Protein AF-A0AAU9E9E2-F1 (afdb_monomer)

Structure (mmCIF, N/CA/C/O backbone):
data_AF-A0AAU9E9E2-F1
#
_entry.id   AF-A0AAU9E9E2-F1
#
loop_
_atom_site.group_PDB
_atom_site.id
_atom_site.type_symbol
_atom_site.label_atom_id
_atom_site.label_alt_id
_atom_site.label_comp_id
_atom_site.label_asym_id
_atom_site.label_entity_id
_atom_site.label_seq_id
_atom_site.pdbx_PDB_ins_code
_atom_site.Cartn_x
_atom_site.Cartn_y
_atom_site.Cartn_z
_atom_site.occupancy
_atom_site.B_iso_or_equiv
_atom_site.auth_seq_id
_atom_site.auth_comp_id
_atom_site.auth_asym_id
_atom_site.auth_atom_id
_atom_site.pdbx_PDB_model_num
ATOM 1 N N . MET A 1 1 ? -25.401 7.104 24.873 1.00 90.44 1 MET A N 1
ATOM 2 C CA . MET A 1 1 ? -25.263 5.784 24.221 1.00 90.44 1 MET A CA 1
ATOM 3 C C . MET A 1 1 ? -25.396 5.914 22.707 1.00 90.44 1 MET A C 1
ATOM 5 O O . MET A 1 1 ? -26.047 6.841 22.234 1.00 90.44 1 MET A O 1
ATOM 9 N N . TYR A 1 2 ? -24.763 5.019 21.950 1.00 95.12 2 TYR A N 1
ATOM 10 C CA . TYR A 1 2 ? -24.689 5.019 20.486 1.00 95.12 2 TYR A CA 1
ATOM 11 C C . TYR A 1 2 ? -25.137 3.659 19.944 1.00 95.12 2 TYR A C 1
ATOM 13 O O . TYR A 1 2 ? -24.739 2.627 20.468 1.00 95.12 2 TYR A O 1
ATOM 21 N N . THR A 1 3 ? -25.948 3.630 18.886 1.00 94.81 3 THR A N 1
ATOM 22 C CA . THR A 1 3 ? -26.351 2.370 18.238 1.00 94.81 3 THR A CA 1
ATOM 23 C C . THR A 1 3 ? -25.354 1.967 17.153 1.00 94.81 3 THR A C 1
ATOM 25 O O . THR A 1 3 ? -24.673 2.818 16.575 1.00 94.81 3 THR A O 1
ATOM 28 N N . VAL A 1 4 ? -25.349 0.683 16.774 1.00 94.69 4 VAL A N 1
ATOM 29 C CA . VAL A 1 4 ? -24.600 0.179 15.601 1.00 94.69 4 VAL A CA 1
ATOM 30 C C . VAL A 1 4 ? -24.889 1.020 14.351 1.00 94.69 4 VAL A C 1
ATOM 32 O O . VAL A 1 4 ? -23.988 1.327 13.577 1.00 94.69 4 VAL A O 1
ATOM 35 N N . GLY A 1 5 ? -26.151 1.416 14.148 1.00 94.81 5 GLY A N 1
ATOM 36 C CA . GLY A 1 5 ? -26.558 2.224 13.000 1.00 94.81 5 GLY A CA 1
ATOM 37 C C . GLY A 1 5 ? -25.947 3.626 13.002 1.00 94.81 5 GLY A C 1
ATOM 38 O O . GLY A 1 5 ? -25.542 4.100 11.942 1.00 94.81 5 GLY A O 1
ATOM 39 N N . LYS A 1 6 ? -25.851 4.267 14.175 1.00 95.50 6 LYS A N 1
ATOM 40 C CA . LYS A 1 6 ? -25.211 5.580 14.327 1.00 95.50 6 LYS A CA 1
ATOM 41 C C . LYS A 1 6 ? -23.707 5.485 14.060 1.00 95.50 6 LYS A C 1
ATOM 43 O O . LYS A 1 6 ? -23.209 6.205 13.200 1.00 95.50 6 LYS A O 1
ATOM 48 N N . LEU A 1 7 ? -23.022 4.535 14.701 1.00 96.31 7 LEU A N 1
ATOM 49 C CA . LEU A 1 7 ? -21.576 4.345 14.532 1.00 96.31 7 LEU A CA 1
ATOM 50 C C . LEU A 1 7 ? -21.197 3.938 13.105 1.00 96.31 7 LEU A C 1
ATOM 52 O O . LEU A 1 7 ? -20.213 4.427 12.565 1.00 96.31 7 LEU A O 1
ATOM 56 N N . SER A 1 8 ? -22.003 3.093 12.462 1.00 96.12 8 SER A N 1
ATOM 57 C CA . SER A 1 8 ? -21.791 2.689 11.068 1.00 96.12 8 SER A CA 1
ATOM 58 C C . SER A 1 8 ? -21.772 3.894 10.121 1.00 96.12 8 SER A C 1
ATOM 60 O O . SER A 1 8 ? -20.891 3.986 9.266 1.00 96.12 8 SER A O 1
ATOM 62 N N . LYS A 1 9 ? -22.700 4.844 10.303 1.00 96.50 9 LYS A N 1
ATOM 63 C CA . LYS A 1 9 ? -22.753 6.081 9.510 1.00 96.50 9 LYS A CA 1
ATOM 64 C C . LYS A 1 9 ? -21.587 7.016 9.828 1.00 96.50 9 LYS A C 1
ATOM 66 O O . LYS A 1 9 ? -20.957 7.528 8.911 1.00 96.50 9 LYS A O 1
ATOM 71 N N . GLU A 1 10 ? -21.298 7.213 11.110 1.00 95.88 10 GLU A N 1
ATOM 72 C CA . GLU A 1 10 ? -20.262 8.136 11.587 1.00 95.88 10 GLU A CA 1
ATOM 73 C C . GLU A 1 10 ? -18.853 7.703 11.153 1.00 95.88 10 GLU A C 1
ATOM 75 O O . GLU A 1 10 ? -18.103 8.490 10.579 1.00 95.88 10 GLU A O 1
ATOM 80 N N . PHE A 1 11 ? -18.518 6.425 11.339 1.00 95.56 11 PHE A N 1
ATOM 81 C CA . PHE A 1 11 ? -17.200 5.872 11.013 1.00 95.56 11 PHE A CA 1
ATOM 82 C C . PHE A 1 11 ? -17.094 5.345 9.577 1.00 95.56 11 PHE A C 1
ATOM 84 O O . PHE A 1 11 ? -16.029 4.869 9.183 1.00 95.56 11 PHE A O 1
ATOM 91 N N . LYS A 1 12 ? -18.177 5.432 8.790 1.00 96.00 12 LYS A N 1
ATOM 92 C CA . LYS A 1 12 ? -18.266 4.938 7.404 1.00 96.00 12 LYS A CA 1
ATOM 93 C C . LYS A 1 12 ? -17.828 3.473 7.265 1.00 96.00 12 LYS A C 1
ATOM 95 O O . LYS A 1 12 ? -17.108 3.108 6.340 1.00 96.00 12 LYS A O 1
ATOM 100 N N . ILE A 1 13 ? -18.276 2.629 8.192 1.00 95.75 13 ILE A N 1
ATOM 101 C CA . ILE A 1 13 ? -18.042 1.178 8.176 1.00 95.75 13 ILE A CA 1
ATOM 102 C C . ILE A 1 13 ? -19.366 0.430 8.167 1.00 95.75 13 ILE A C 1
ATOM 104 O O . ILE A 1 13 ? -20.381 0.924 8.660 1.00 95.75 13 ILE A O 1
ATOM 108 N N . SER A 1 14 ? -19.374 -0.782 7.618 1.00 96.75 14 SER A N 1
ATOM 109 C CA . SER A 1 14 ? -20.584 -1.599 7.607 1.00 96.75 14 SER A CA 1
ATOM 110 C C . SER A 1 14 ? -21.015 -1.973 9.029 1.00 96.75 14 SER A C 1
ATOM 112 O O . SER A 1 14 ? -20.194 -2.153 9.932 1.00 96.75 14 SER A O 1
ATOM 114 N N . ARG A 1 15 ? -22.323 -2.182 9.221 1.00 95.81 15 ARG A N 1
ATOM 115 C CA . ARG A 1 15 ? -22.849 -2.748 10.474 1.00 95.81 15 ARG A CA 1
ATOM 116 C C . ARG A 1 15 ? -22.208 -4.104 10.783 1.00 95.81 15 ARG A C 1
ATOM 118 O O . ARG A 1 15 ? -21.889 -4.372 11.934 1.00 95.81 15 ARG A O 1
ATOM 125 N N . SER A 1 16 ? -21.972 -4.926 9.756 1.00 96.69 16 SER A N 1
ATOM 126 C CA . SER A 1 16 ? -21.287 -6.216 9.894 1.00 96.69 16 SER A CA 1
ATOM 127 C C . SER A 1 16 ? -19.860 -6.078 10.429 1.00 96.69 16 SER A C 1
ATOM 129 O O . SER A 1 16 ? -19.450 -6.916 11.220 1.00 96.69 16 SER A O 1
ATOM 131 N N . THR A 1 17 ? -19.135 -5.007 10.086 1.00 96.06 17 THR A N 1
ATOM 132 C CA . THR A 1 17 ? -17.793 -4.737 10.632 1.00 96.06 17 THR A CA 1
ATOM 133 C C . THR A 1 17 ? -17.850 -4.463 12.134 1.00 96.06 17 THR A C 1
ATOM 135 O O . THR A 1 17 ? -17.076 -5.043 12.887 1.00 96.06 17 THR A O 1
ATOM 138 N N . LEU A 1 18 ? -18.794 -3.631 12.591 1.00 95.38 18 LEU A N 1
ATOM 139 C CA . LEU A 1 18 ? -18.987 -3.371 14.025 1.00 95.38 18 LEU A CA 1
ATOM 140 C C . LEU A 1 18 ? -19.371 -4.645 14.787 1.00 95.38 18 LEU A C 1
ATOM 142 O O . LEU A 1 18 ? -18.809 -4.928 15.839 1.00 95.38 18 LEU A O 1
ATOM 146 N N . LEU A 1 19 ? -20.292 -5.438 14.230 1.00 93.50 19 LEU A N 1
ATOM 147 C CA . LEU A 1 19 ? -20.690 -6.721 14.815 1.00 93.50 19 LEU A CA 1
ATOM 148 C C . LEU A 1 19 ? -19.533 -7.722 14.853 1.00 93.50 19 LEU A C 1
ATOM 150 O O . LEU A 1 19 ? -19.436 -8.505 15.793 1.00 93.50 19 LEU A O 1
ATOM 154 N N . TYR A 1 20 ? -18.662 -7.698 13.846 1.00 95.69 20 TYR A N 1
ATOM 155 C CA . TYR A 1 20 ? -17.460 -8.516 13.825 1.00 95.69 20 TYR A CA 1
ATOM 156 C C . TYR A 1 20 ? -16.480 -8.097 14.924 1.00 95.69 20 TYR A C 1
ATOM 158 O O . TYR A 1 20 ? -16.025 -8.962 15.664 1.00 95.69 20 TYR A O 1
ATOM 166 N N . TYR A 1 21 ? -16.214 -6.797 15.093 1.00 95.50 21 TYR A N 1
ATOM 167 C CA . TYR A 1 21 ? -15.351 -6.301 16.174 1.00 95.50 21 TYR A CA 1
ATOM 168 C C . TYR A 1 21 ? -15.879 -6.669 17.560 1.00 95.50 21 TYR A C 1
ATOM 170 O O . TYR A 1 21 ? -15.096 -7.015 18.438 1.00 95.50 21 TYR A O 1
ATOM 178 N N . ASP A 1 22 ? -17.194 -6.644 17.742 1.00 91.50 22 ASP A N 1
ATOM 179 C CA . ASP A 1 22 ? -17.851 -7.112 18.962 1.00 91.50 22 ASP A CA 1
ATOM 180 C C . ASP A 1 22 ? -17.671 -8.622 19.157 1.00 91.50 22 ASP A C 1
ATOM 182 O O . ASP A 1 22 ? -17.213 -9.065 20.209 1.00 91.50 22 ASP A O 1
ATOM 186 N N . LYS A 1 23 ? -17.899 -9.414 18.099 1.00 92.69 23 LYS A N 1
ATOM 187 C CA . LYS A 1 23 ? -17.723 -10.874 18.110 1.00 92.69 23 LYS A CA 1
ATOM 188 C C . LYS A 1 23 ? -16.304 -11.301 18.495 1.00 92.69 23 LYS A C 1
ATOM 190 O O . LYS A 1 23 ? -16.161 -12.271 19.232 1.00 92.69 23 LYS A O 1
ATOM 195 N N . ILE A 1 24 ? -15.276 -10.610 18.001 1.00 93.00 24 ILE A N 1
ATOM 196 C CA . ILE A 1 24 ? -13.870 -10.907 18.334 1.00 93.00 24 ILE A CA 1
ATOM 197 C C . ILE A 1 24 ? -13.403 -10.216 19.625 1.00 93.00 24 ILE A C 1
ATOM 199 O O . ILE A 1 24 ? -12.236 -10.308 19.982 1.00 93.00 24 ILE A O 1
ATOM 203 N N . GLY A 1 25 ? -14.288 -9.494 20.320 1.00 91.06 25 GLY A N 1
ATOM 204 C CA . GLY A 1 25 ? -13.981 -8.810 21.578 1.00 91.06 25 GLY A CA 1
ATOM 205 C C . GLY A 1 25 ? -13.173 -7.516 21.442 1.00 91.06 25 GLY A C 1
ATOM 206 O O . GLY A 1 25 ? -12.883 -6.887 22.457 1.00 91.06 25 GLY A O 1
ATOM 207 N N . LEU A 1 26 ? -12.861 -7.086 20.218 1.00 93.06 26 LEU A N 1
ATOM 208 C CA . LEU A 1 26 ? -12.105 -5.869 19.931 1.00 93.06 26 LEU A CA 1
ATOM 209 C C . LEU A 1 26 ? -12.895 -4.600 20.294 1.00 93.06 26 LEU A C 1
ATOM 211 O O . LEU A 1 26 ? -12.313 -3.642 20.802 1.00 93.06 26 LEU A O 1
ATOM 215 N N . LEU A 1 27 ? -14.215 -4.601 20.077 1.00 94.31 27 LEU A N 1
ATOM 216 C CA . LEU A 1 27 ? -15.134 -3.532 20.487 1.00 94.31 27 LEU A CA 1
ATOM 217 C C . LEU A 1 27 ? -16.401 -4.125 21.108 1.00 94.31 27 LEU A C 1
ATOM 219 O O . LEU A 1 27 ? -17.346 -4.461 20.398 1.00 94.31 27 LEU A O 1
ATOM 223 N N . LYS A 1 28 ? -16.442 -4.232 22.433 1.00 90.88 28 LYS A N 1
ATOM 224 C CA . LYS A 1 28 ? -17.592 -4.798 23.146 1.00 90.88 28 LYS A CA 1
ATOM 225 C C . LYS A 1 28 ? -18.684 -3.744 23.328 1.00 90.88 28 LYS A C 1
ATOM 227 O O . LYS A 1 28 ? -18.383 -2.576 23.550 1.00 90.88 28 LYS A O 1
ATOM 232 N N . LEU A 1 29 ? -19.947 -4.155 23.212 1.00 91.06 29 LEU A N 1
ATOM 233 C CA . LEU A 1 29 ? -21.066 -3.304 23.619 1.00 91.06 29 LEU A CA 1
ATOM 234 C C . LEU A 1 29 ? -21.002 -3.019 25.121 1.00 91.06 29 LEU A C 1
ATOM 236 O O . LEU A 1 29 ? -20.559 -3.868 25.893 1.00 91.06 29 LEU A O 1
ATOM 240 N N . SER A 1 30 ? -21.494 -1.848 25.517 1.00 92.81 30 SER A N 1
ATOM 241 C CA . SER A 1 30 ? -21.677 -1.503 26.928 1.00 92.81 30 SER A CA 1
ATOM 242 C C . SER A 1 30 ? -23.013 -2.023 27.457 1.00 92.81 30 SER A C 1
ATOM 244 O O . SER A 1 30 ? -23.093 -2.495 28.584 1.00 92.81 30 SER A O 1
ATOM 246 N N . GLU A 1 31 ? -24.069 -1.951 26.643 1.00 93.12 31 GLU A N 1
ATOM 247 C CA . GLU A 1 31 ? -25.424 -2.294 27.079 1.00 93.12 31 GLU A CA 1
ATOM 248 C C . GLU A 1 31 ? -26.296 -2.773 25.910 1.00 93.12 31 GLU A C 1
ATOM 250 O O . GLU A 1 31 ? -25.954 -2.626 24.729 1.00 93.12 31 GLU A O 1
ATOM 255 N N . ARG A 1 32 ? -27.459 -3.336 26.234 1.00 92.88 32 ARG A N 1
ATOM 256 C CA . ARG A 1 32 ? -28.554 -3.551 25.290 1.00 92.88 32 ARG A CA 1
ATOM 257 C C . ARG A 1 32 ? -29.731 -2.660 25.669 1.00 92.88 32 ARG A C 1
ATOM 259 O O . ARG A 1 32 ? -30.070 -2.566 26.837 1.00 92.88 32 ARG A O 1
ATOM 266 N N . SER A 1 33 ? -30.359 -2.026 24.682 1.00 92.38 33 SER A N 1
ATOM 267 C CA . SER A 1 33 ? -31.601 -1.275 24.901 1.00 92.38 33 SER A CA 1
ATOM 268 C C . SER A 1 33 ? -32.739 -2.208 25.326 1.00 92.38 33 SER A C 1
ATOM 270 O O . SER A 1 33 ? -32.682 -3.404 25.047 1.00 92.38 33 SER A O 1
ATOM 272 N N . GLU A 1 34 ? -33.852 -1.650 25.801 1.00 91.50 34 GLU A N 1
ATOM 273 C CA . GLU A 1 34 ? -35.090 -2.406 26.066 1.00 91.50 34 GLU A CA 1
ATOM 274 C C . GLU A 1 34 ? -35.581 -3.194 24.838 1.00 91.50 34 GLU A C 1
ATOM 276 O O . GLU A 1 34 ? -35.941 -4.361 24.939 1.00 91.50 34 GLU A O 1
ATOM 281 N N . SER A 1 35 ? -35.483 -2.616 23.634 1.00 92.88 35 SER A N 1
ATOM 282 C CA . SER A 1 35 ? -35.778 -3.318 22.370 1.00 92.88 35 SER A CA 1
ATOM 283 C C . SER A 1 35 ? -34.642 -4.232 21.869 1.00 92.88 35 SER A C 1
ATOM 285 O O . SER A 1 35 ? -34.586 -4.569 20.689 1.00 92.88 35 SER A O 1
ATOM 287 N N . ASN A 1 36 ? -33.704 -4.608 22.744 1.00 90.06 36 ASN A N 1
ATOM 288 C CA . ASN A 1 36 ? -32.579 -5.515 22.495 1.00 90.06 36 ASN A CA 1
ATOM 289 C C . ASN A 1 36 ? -31.533 -5.054 21.444 1.00 90.06 36 ASN A C 1
ATOM 291 O O . ASN A 1 36 ? -30.768 -5.866 20.910 1.00 90.06 36 ASN A O 1
ATOM 295 N N . TYR A 1 37 ? -31.443 -3.752 21.150 1.00 89.88 37 TYR A N 1
ATOM 296 C CA . TYR A 1 37 ? -30.389 -3.193 20.296 1.00 89.88 37 TYR A CA 1
ATOM 297 C C . TYR A 1 37 ? -29.068 -3.049 21.054 1.00 89.88 37 TYR A C 1
ATOM 299 O O . TYR A 1 37 ? -29.061 -2.657 22.215 1.00 89.88 37 TYR A O 1
ATOM 307 N N . ARG A 1 38 ? -27.934 -3.296 20.384 1.00 92.44 38 ARG A N 1
ATOM 308 C CA . ARG A 1 38 ? -26.597 -3.052 20.958 1.00 92.44 38 ARG A CA 1
ATOM 309 C C . ARG A 1 38 ? -26.348 -1.551 21.129 1.00 92.44 38 ARG A C 1
ATOM 311 O O . ARG A 1 38 ? -26.520 -0.787 20.169 1.00 92.44 38 ARG A O 1
ATOM 318 N N . LEU A 1 39 ? -25.908 -1.165 22.322 1.00 95.06 39 LEU A N 1
ATOM 319 C CA . LEU A 1 39 ? -25.577 0.197 22.715 1.00 95.06 39 LEU A CA 1
ATOM 320 C C . LEU A 1 39 ? -24.103 0.297 23.114 1.00 95.06 39 LEU A C 1
ATOM 322 O O . LEU A 1 39 ? -23.589 -0.503 23.894 1.00 95.06 39 LEU A O 1
ATOM 326 N N . TYR A 1 40 ? -23.446 1.320 22.584 1.00 95.25 40 TYR A N 1
ATOM 327 C CA . TYR A 1 40 ? -22.054 1.651 22.849 1.00 95.25 40 TYR A CA 1
ATOM 328 C C . TYR A 1 40 ? -21.980 2.941 23.666 1.00 95.25 40 TYR A C 1
ATOM 330 O O . TYR A 1 40 ? -22.719 3.901 23.413 1.00 95.25 40 TYR A O 1
ATOM 338 N N . SER A 1 41 ? -21.109 2.962 24.663 1.00 96.31 41 SER A N 1
ATOM 339 C CA . SER A 1 41 ? -20.820 4.138 25.481 1.00 96.31 41 SER A CA 1
ATOM 340 C C . SER A 1 41 ? -19.914 5.118 24.736 1.00 96.31 41 SER A C 1
ATOM 342 O O . SER A 1 41 ? -19.469 4.861 23.621 1.00 96.31 41 SER A O 1
ATOM 344 N N . HIS A 1 42 ? -19.641 6.277 25.335 1.00 95.31 42 HIS A N 1
ATOM 345 C CA . HIS A 1 42 ? -18.686 7.215 24.748 1.00 95.31 42 HIS A CA 1
ATOM 346 C C . HIS A 1 42 ? -17.254 6.649 24.738 1.00 95.31 42 HIS A C 1
ATOM 348 O O . HIS A 1 42 ? -16.554 6.820 23.745 1.00 95.31 42 HIS A O 1
ATOM 354 N N . SER A 1 43 ? -16.849 5.898 25.769 1.00 94.38 43 SER A N 1
ATOM 355 C CA . SER A 1 43 ? -15.546 5.219 25.801 1.00 94.38 43 SER A CA 1
ATOM 356 C C . SER A 1 43 ? -15.405 4.169 24.698 1.00 94.38 43 SER A C 1
ATOM 358 O O . SER A 1 43 ? -14.333 4.047 24.110 1.00 94.38 43 SER A O 1
ATOM 360 N N . ASP A 1 44 ? -16.486 3.469 24.345 1.00 94.62 44 ASP A N 1
ATOM 361 C CA . ASP A 1 44 ? -16.481 2.535 23.212 1.00 94.62 44 ASP A CA 1
ATOM 362 C C . ASP A 1 44 ? -16.248 3.274 21.886 1.00 94.62 44 ASP A C 1
ATOM 364 O O . ASP A 1 44 ? -15.545 2.779 21.006 1.00 94.62 44 ASP A O 1
ATOM 368 N N . VAL A 1 45 ? -16.803 4.483 21.738 1.00 95.44 45 VAL A N 1
ATOM 369 C CA . VAL A 1 45 ? -16.570 5.327 20.555 1.00 95.44 45 VAL A CA 1
ATOM 370 C C . VAL A 1 45 ? -15.110 5.767 20.468 1.00 95.44 45 VAL A C 1
ATOM 372 O O . VAL A 1 45 ? -14.523 5.709 19.386 1.00 95.44 45 VAL A O 1
ATOM 375 N N . GLU A 1 46 ? -14.500 6.154 21.588 1.00 94.62 46 GLU A N 1
ATOM 376 C CA . GLU A 1 46 ? -13.074 6.498 21.635 1.00 94.62 46 GLU A CA 1
ATOM 377 C C . GLU A 1 46 ? -12.194 5.285 21.303 1.00 94.62 46 GLU A C 1
ATOM 379 O O . GLU A 1 46 ? -11.298 5.377 20.460 1.00 94.62 46 GLU A O 1
ATOM 384 N N . ARG A 1 47 ? -12.519 4.107 21.850 1.00 94.44 47 ARG A N 1
ATOM 385 C CA . ARG A 1 47 ? -11.850 2.847 21.494 1.00 94.44 47 ARG A CA 1
ATOM 386 C C . ARG A 1 47 ? -11.986 2.539 20.002 1.00 94.44 47 ARG A C 1
ATOM 388 O O . ARG A 1 47 ? -10.995 2.217 19.348 1.00 94.44 47 ARG A O 1
ATOM 395 N N . LEU A 1 48 ? -13.185 2.682 19.435 1.00 95.88 48 LEU A N 1
ATOM 396 C CA . LEU A 1 48 ? -13.422 2.508 18.001 1.00 95.88 48 LEU A CA 1
ATOM 397 C C . LEU A 1 48 ? -12.599 3.501 17.169 1.00 95.88 48 LEU A C 1
ATOM 399 O O . LEU A 1 48 ? -12.062 3.116 16.131 1.00 95.88 48 LEU A O 1
ATOM 403 N N . ARG A 1 49 ? -12.437 4.750 17.619 1.00 95.62 49 ARG A N 1
ATOM 404 C CA . ARG A 1 49 ? -11.588 5.738 16.936 1.00 95.62 49 ARG A CA 1
ATOM 405 C C . ARG A 1 49 ? -10.130 5.282 16.879 1.00 95.62 49 ARG A C 1
ATOM 407 O O . ARG A 1 49 ? -9.534 5.343 15.803 1.00 95.62 49 ARG A O 1
ATOM 414 N N . ILE A 1 50 ? -9.595 4.753 17.980 1.00 93.94 50 ILE A N 1
ATOM 415 C CA . ILE A 1 50 ? -8.236 4.190 18.043 1.00 93.94 50 ILE A CA 1
ATOM 416 C C . ILE A 1 50 ? -8.103 2.981 17.107 1.00 93.94 50 ILE A C 1
ATOM 418 O O . ILE A 1 50 ? -7.175 2.944 16.295 1.00 93.94 50 ILE A O 1
ATOM 422 N N . ILE A 1 51 ? -9.053 2.038 17.150 1.00 95.75 51 ILE A N 1
ATOM 423 C CA . ILE A 1 51 ? -9.079 0.862 16.259 1.00 95.75 51 ILE A CA 1
ATOM 424 C C . ILE A 1 51 ? -9.046 1.301 14.794 1.00 95.75 51 ILE A C 1
ATOM 426 O O . ILE A 1 51 ? -8.258 0.795 13.996 1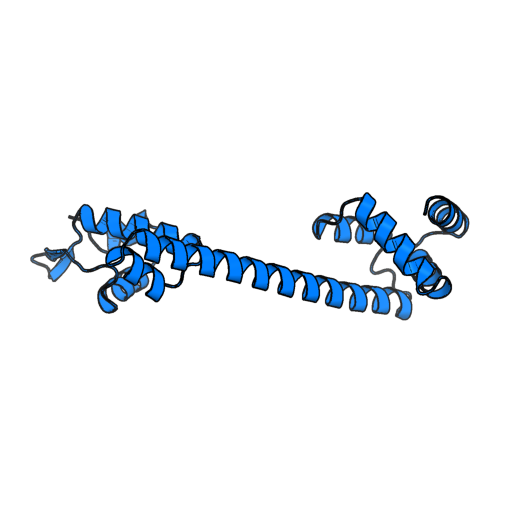.00 95.75 51 ILE A O 1
ATOM 430 N N . MET A 1 52 ? -9.891 2.265 14.426 1.00 95.69 52 MET A N 1
ATOM 431 C CA . MET A 1 52 ? -9.986 2.747 13.051 1.00 95.69 52 MET A CA 1
ATOM 432 C C . MET A 1 52 ? -8.722 3.482 12.602 1.00 95.69 52 MET A C 1
ATOM 434 O O . MET A 1 52 ? -8.352 3.366 11.434 1.00 95.69 52 MET A O 1
ATOM 438 N N . HIS A 1 53 ? -8.050 4.206 13.498 1.00 93.94 53 HIS A N 1
ATOM 439 C CA . HIS A 1 53 ? -6.775 4.855 13.199 1.00 93.94 53 HIS A CA 1
ATOM 440 C C . HIS A 1 53 ? -5.678 3.826 12.881 1.00 93.94 53 HIS A C 1
ATOM 442 O O . HIS A 1 53 ? -5.071 3.885 11.814 1.00 93.94 53 HIS A O 1
ATOM 448 N N . HIS A 1 54 ? -5.498 2.819 13.738 1.00 93.25 54 HIS A N 1
ATOM 449 C CA . HIS A 1 54 ? -4.468 1.791 13.548 1.00 93.25 54 HIS A CA 1
ATOM 450 C C . HIS A 1 54 ? -4.765 0.884 12.350 1.00 93.25 54 HIS A C 1
ATOM 452 O O . HIS A 1 54 ? -3.868 0.545 11.579 1.00 93.25 54 HIS A O 1
ATOM 458 N N . LYS A 1 55 ? -6.044 0.563 12.116 1.00 94.19 55 LYS A N 1
ATOM 459 C CA . LYS A 1 55 ? -6.455 -0.181 10.923 1.00 94.19 55 LYS A CA 1
ATOM 460 C C . LYS A 1 55 ? -6.129 0.585 9.641 1.00 94.19 55 LYS A C 1
ATOM 462 O O . LYS A 1 55 ? -5.693 -0.023 8.669 1.00 94.19 55 LYS A O 1
ATOM 467 N N . LYS A 1 56 ? -6.316 1.912 9.625 1.00 92.62 56 LYS A N 1
ATOM 468 C CA . LYS A 1 56 ? -5.929 2.757 8.480 1.00 92.62 56 LYS A CA 1
ATOM 469 C C . LYS A 1 56 ? -4.418 2.765 8.243 1.00 92.62 56 LYS A C 1
ATOM 471 O O . LYS A 1 56 ? -4.011 2.829 7.092 1.00 92.62 56 LYS A O 1
ATOM 476 N N . ALA A 1 57 ? -3.610 2.638 9.295 1.00 90.56 57 ALA A N 1
ATOM 477 C CA . ALA A 1 57 ? -2.161 2.451 9.190 1.00 90.56 57 ALA A CA 1
ATOM 478 C C . ALA A 1 57 ? -1.754 1.027 8.739 1.00 90.56 57 ALA A C 1
ATOM 480 O O . ALA A 1 57 ? -0.570 0.713 8.626 1.00 90.56 57 ALA A O 1
ATOM 481 N N . GLY A 1 58 ? -2.723 0.144 8.472 1.00 91.50 58 GLY A N 1
ATOM 482 C CA . GLY A 1 58 ? -2.479 -1.218 8.006 1.00 91.50 58 GLY A CA 1
ATOM 483 C C . GLY A 1 58 ? -2.032 -2.181 9.104 1.00 91.50 58 GLY A C 1
ATOM 484 O O . GLY A 1 58 ? -1.444 -3.210 8.785 1.00 91.50 58 GLY A O 1
ATOM 485 N N . ILE A 1 59 ? -2.276 -1.860 10.377 1.00 93.00 59 ILE A N 1
ATOM 486 C CA . ILE A 1 59 ? -1.975 -2.765 11.491 1.00 93.00 59 ILE A CA 1
ATOM 487 C C . ILE A 1 59 ? -3.061 -3.858 11.545 1.00 93.00 59 ILE A C 1
ATOM 489 O O . ILE A 1 59 ? -4.253 -3.528 11.490 1.00 93.00 59 ILE A O 1
ATOM 493 N N . PRO A 1 60 ? -2.690 -5.151 11.632 1.00 92.56 60 PRO A N 1
ATOM 494 C CA . PRO A 1 60 ? -3.648 -6.249 11.744 1.00 92.56 60 PRO A CA 1
ATOM 495 C C . PRO A 1 60 ? -4.543 -6.123 12.981 1.00 92.56 60 PRO A C 1
ATOM 497 O O . PRO A 1 60 ? -4.102 -5.664 14.031 1.00 92.56 60 PRO A O 1
ATOM 500 N N . LEU A 1 61 ? -5.799 -6.573 12.887 1.00 93.00 61 LEU A N 1
ATOM 501 C CA . LEU A 1 61 ? -6.758 -6.477 13.999 1.00 93.00 61 LEU A CA 1
ATOM 502 C C . LEU A 1 61 ? -6.273 -7.193 15.268 1.00 93.00 61 LEU A C 1
ATOM 504 O O . LEU A 1 61 ? -6.505 -6.689 16.364 1.00 93.00 61 LEU A O 1
ATOM 508 N N . ASP A 1 62 ? -5.578 -8.320 15.113 1.00 90.75 62 ASP A N 1
ATOM 509 C CA . ASP A 1 62 ? -5.025 -9.088 16.231 1.00 90.75 62 ASP A CA 1
ATOM 510 C C . ASP A 1 62 ? -3.960 -8.288 16.985 1.00 90.75 62 ASP A C 1
ATOM 512 O O . ASP A 1 62 ? -3.924 -8.309 18.213 1.00 90.75 62 ASP A O 1
ATOM 516 N N . ASP A 1 63 ? -3.136 -7.520 16.269 1.00 91.38 63 ASP A N 1
ATOM 517 C CA . ASP A 1 63 ? -2.143 -6.645 16.888 1.00 91.38 63 ASP A CA 1
ATOM 518 C C . ASP A 1 63 ? -2.801 -5.412 17.505 1.00 91.38 63 ASP A C 1
ATOM 520 O O . ASP A 1 63 ? -2.457 -5.049 18.625 1.00 91.38 63 ASP A O 1
ATOM 524 N N . ILE A 1 64 ? -3.818 -4.832 16.853 1.00 93.06 64 ILE A N 1
ATOM 525 C CA . ILE A 1 64 ? -4.615 -3.734 17.428 1.00 93.06 64 ILE A CA 1
ATOM 526 C C . ILE A 1 64 ? -5.262 -4.159 18.748 1.00 93.06 64 ILE A C 1
ATOM 528 O O . ILE A 1 64 ? -5.321 -3.355 19.674 1.00 93.06 64 ILE A O 1
ATOM 532 N N . SER A 1 65 ? -5.742 -5.402 18.855 1.00 90.06 65 SER A N 1
ATOM 533 C CA . SER A 1 65 ? -6.299 -5.910 20.110 1.00 90.06 65 SER A CA 1
ATOM 534 C C . SER A 1 65 ? -5.264 -5.876 21.231 1.00 90.06 65 SER A C 1
ATOM 536 O O . SER A 1 65 ? -5.584 -5.418 22.324 1.00 90.06 65 SER A O 1
ATOM 538 N N . LYS A 1 66 ? -4.026 -6.298 20.945 1.00 89.25 66 LYS A N 1
ATOM 539 C CA . LYS A 1 66 ? -2.933 -6.317 21.925 1.00 89.25 66 LYS A CA 1
ATOM 540 C C . LYS A 1 66 ? -2.544 -4.909 22.373 1.00 89.25 66 LYS A C 1
ATOM 542 O O . LYS A 1 66 ? -2.232 -4.726 23.538 1.00 89.25 66 LYS A O 1
ATOM 547 N N . LEU A 1 67 ? -2.626 -3.898 21.500 1.00 88.19 67 LEU A N 1
ATOM 548 C CA . LEU A 1 67 ? -2.271 -2.512 21.855 1.00 88.19 67 LEU A CA 1
ATOM 549 C C . LEU A 1 67 ? -3.032 -1.963 23.071 1.00 88.19 67 LEU A C 1
ATOM 551 O O . LEU A 1 67 ? -2.555 -1.029 23.708 1.00 88.19 67 LEU A O 1
ATOM 555 N N . PHE A 1 68 ? -4.211 -2.505 23.383 1.00 85.69 68 PHE A N 1
ATOM 556 C CA . PHE A 1 68 ? -5.002 -2.065 24.532 1.00 85.69 68 PHE A CA 1
ATOM 557 C C . PHE A 1 68 ? -4.587 -2.698 25.864 1.00 85.69 68 PHE A C 1
ATOM 559 O O . PHE A 1 68 ? -4.957 -2.159 26.903 1.00 85.69 68 PHE A O 1
ATOM 566 N N . ASP A 1 69 ? -3.837 -3.800 25.827 1.00 84.94 69 ASP A N 1
ATOM 567 C CA . ASP A 1 69 ? -3.491 -4.614 26.998 1.00 84.94 69 ASP A CA 1
ATOM 568 C C . ASP A 1 69 ? -1.971 -4.631 27.270 1.00 84.94 69 ASP A C 1
ATOM 570 O O . ASP A 1 69 ? -1.503 -5.350 28.151 1.00 84.94 69 ASP A O 1
ATOM 574 N N . LEU A 1 70 ? -1.195 -3.861 26.500 1.00 83.44 70 LEU A N 1
ATOM 575 C CA . LEU A 1 70 ? 0.267 -3.890 26.466 1.00 83.44 70 LEU A CA 1
ATOM 576 C C . LEU A 1 70 ? 0.914 -2.645 27.083 1.00 83.44 70 LEU A C 1
ATOM 578 O O . LEU A 1 70 ? 0.341 -1.554 27.087 1.00 83.44 70 LEU A O 1
ATOM 582 N N . GLU A 1 71 ? 2.159 -2.797 27.538 1.00 83.56 71 GLU A N 1
ATOM 583 C CA . GLU A 1 71 ? 2.990 -1.668 27.952 1.00 83.56 71 GLU A CA 1
ATOM 584 C C . GLU A 1 71 ? 3.506 -0.870 26.739 1.00 83.56 71 GLU A C 1
ATOM 586 O O . GLU A 1 71 ? 3.538 -1.344 25.600 1.00 83.56 71 GLU A O 1
ATOM 591 N N . VAL A 1 72 ? 3.961 0.366 26.979 1.00 81.19 72 VAL A N 1
ATOM 592 C CA . VAL A 1 72 ? 4.426 1.290 25.922 1.00 81.19 72 VAL A CA 1
ATOM 593 C C . VAL A 1 72 ? 5.558 0.689 25.073 1.00 81.19 72 VAL A C 1
ATOM 595 O O . VAL A 1 72 ? 5.614 0.910 23.857 1.00 81.19 72 VAL A O 1
ATOM 598 N N . ASN A 1 73 ? 6.445 -0.098 25.685 1.00 79.62 73 ASN A N 1
ATOM 599 C CA . ASN A 1 73 ? 7.540 -0.755 24.972 1.00 79.62 73 ASN A CA 1
ATOM 600 C C . ASN A 1 73 ? 7.023 -1.797 23.970 1.00 79.62 73 ASN A C 1
ATOM 602 O O . ASN A 1 73 ? 7.477 -1.818 22.826 1.00 79.62 73 ASN A O 1
ATOM 606 N N . ASP A 1 74 ? 6.025 -2.594 24.346 1.00 87.56 74 ASP A N 1
ATOM 607 C CA . ASP A 1 74 ? 5.450 -3.619 23.472 1.00 87.56 74 ASP A CA 1
ATOM 608 C C . ASP A 1 74 ? 4.669 -2.999 22.305 1.00 87.56 74 ASP A C 1
ATOM 610 O O . ASP A 1 74 ? 4.763 -3.461 21.164 1.00 87.56 74 ASP A O 1
ATOM 614 N N . VAL A 1 75 ? 3.961 -1.892 22.558 1.00 87.19 75 VAL A N 1
ATOM 615 C CA . VAL A 1 75 ? 3.324 -1.084 21.504 1.00 87.19 75 VAL A CA 1
ATOM 616 C C . VAL A 1 75 ? 4.364 -0.611 20.489 1.00 87.19 75 VAL A C 1
ATOM 618 O O . VAL A 1 75 ? 4.172 -0.757 19.280 1.00 87.19 75 VAL A O 1
ATOM 621 N N . THR A 1 76 ? 5.496 -0.092 20.967 1.00 90.06 76 THR A N 1
ATOM 622 C CA . THR A 1 76 ? 6.5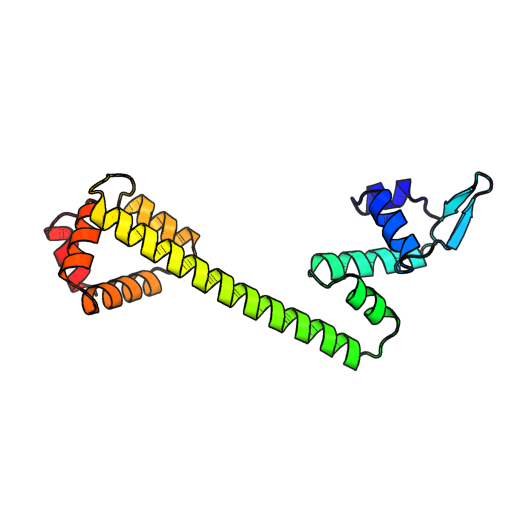84 0.391 20.106 1.00 90.06 76 THR A CA 1
ATOM 623 C C . THR A 1 76 ? 7.158 -0.736 19.239 1.00 90.06 76 THR A C 1
ATOM 625 O O . THR A 1 76 ? 7.409 -0.529 18.051 1.00 90.06 76 THR A O 1
ATOM 628 N N . ILE A 1 77 ? 7.299 -1.948 19.789 1.00 91.31 77 ILE A N 1
ATOM 629 C CA . ILE A 1 77 ? 7.747 -3.135 19.044 1.00 91.31 77 ILE A CA 1
ATOM 630 C C . ILE A 1 77 ? 6.767 -3.480 17.913 1.00 91.31 77 ILE A C 1
ATOM 632 O O . ILE A 1 77 ? 7.197 -3.675 16.775 1.00 91.31 77 ILE A O 1
ATOM 636 N N . ILE A 1 78 ? 5.456 -3.507 18.184 1.00 90.19 78 ILE A N 1
ATOM 637 C CA . ILE A 1 78 ? 4.430 -3.792 17.164 1.00 90.19 78 ILE A CA 1
ATOM 638 C C . ILE A 1 78 ? 4.495 -2.774 16.017 1.00 90.19 78 ILE A C 1
ATOM 640 O O . ILE A 1 78 ? 4.477 -3.152 14.842 1.00 90.19 78 ILE A O 1
ATOM 644 N N . LEU A 1 79 ? 4.603 -1.483 16.343 1.00 91.19 79 LEU A N 1
ATOM 645 C CA . LEU A 1 79 ? 4.658 -0.417 15.341 1.00 91.19 79 LEU A CA 1
ATOM 646 C C . LEU A 1 79 ? 5.935 -0.489 14.493 1.00 91.19 79 LEU A C 1
ATOM 648 O O . LEU A 1 79 ? 5.856 -0.396 13.267 1.00 91.19 79 LEU A O 1
ATOM 652 N N . ASN A 1 80 ? 7.091 -0.728 15.116 1.00 93.69 80 ASN A N 1
ATOM 653 C CA . ASN A 1 80 ? 8.358 -0.899 14.402 1.00 93.69 80 ASN A CA 1
ATOM 654 C C . ASN A 1 80 ? 8.340 -2.126 13.485 1.00 93.69 80 ASN A C 1
ATOM 656 O O . ASN A 1 80 ? 8.768 -2.040 12.335 1.00 93.69 80 ASN A O 1
ATOM 660 N N . ASN A 1 81 ? 7.774 -3.245 13.941 1.00 91.88 81 ASN A N 1
ATOM 661 C CA . ASN A 1 81 ? 7.605 -4.430 13.102 1.00 91.88 81 ASN A CA 1
ATOM 662 C C . ASN A 1 81 ? 6.730 -4.131 11.881 1.00 91.88 81 ASN A C 1
ATOM 664 O O . ASN A 1 81 ? 7.053 -4.552 10.768 1.00 91.88 81 ASN A O 1
ATOM 668 N N . ARG A 1 82 ? 5.648 -3.357 12.054 1.00 92.69 82 ARG A N 1
ATOM 669 C CA . ARG A 1 82 ? 4.806 -2.959 10.922 1.00 92.69 82 ARG A CA 1
ATOM 670 C C . ARG A 1 82 ? 5.545 -2.039 9.950 1.00 92.69 82 ARG A C 1
ATOM 672 O O . ARG A 1 82 ? 5.417 -2.239 8.744 1.00 92.69 82 ARG A O 1
ATOM 679 N N . LEU A 1 83 ? 6.319 -1.075 10.450 1.00 95.19 83 LEU A N 1
ATOM 680 C CA . LEU A 1 83 ? 7.150 -0.201 9.615 1.00 95.19 83 LEU A CA 1
ATOM 681 C C . LEU A 1 83 ? 8.164 -1.005 8.798 1.00 95.19 83 LEU A C 1
ATOM 683 O O . LEU A 1 83 ? 8.233 -0.827 7.584 1.00 95.19 83 LEU A O 1
ATOM 687 N N . ASN A 1 84 ? 8.877 -1.937 9.433 1.00 95.88 84 ASN A N 1
ATOM 688 C CA . ASN A 1 84 ? 9.814 -2.826 8.746 1.00 95.88 84 ASN A CA 1
ATOM 689 C C . ASN A 1 84 ? 9.111 -3.628 7.651 1.00 95.88 84 ASN A C 1
ATOM 691 O O . ASN A 1 84 ? 9.599 -3.693 6.525 1.00 95.88 84 ASN A O 1
ATOM 695 N N . LYS A 1 85 ? 7.917 -4.162 7.941 1.00 94.56 85 LYS A N 1
ATOM 696 C CA . LYS A 1 85 ? 7.169 -4.923 6.943 1.00 94.56 85 LYS A CA 1
ATOM 697 C C . LYS A 1 85 ? 6.753 -4.076 5.743 1.00 94.56 85 LYS A C 1
ATOM 699 O O . LYS A 1 85 ? 6.865 -4.528 4.611 1.00 94.56 85 LYS A O 1
ATOM 704 N N . ILE A 1 86 ? 6.323 -2.838 5.979 1.00 95.31 86 ILE A N 1
ATOM 705 C CA . ILE A 1 86 ? 6.004 -1.895 4.900 1.00 95.31 86 ILE A CA 1
ATOM 706 C C . ILE A 1 86 ? 7.241 -1.626 4.033 1.00 95.31 86 ILE A C 1
ATOM 708 O O . ILE A 1 86 ? 7.121 -1.587 2.814 1.00 95.31 86 ILE A O 1
ATOM 712 N N . GLN A 1 87 ? 8.425 -1.475 4.630 1.00 96.56 87 GLN A N 1
ATOM 713 C CA . GLN A 1 87 ? 9.662 -1.268 3.870 1.00 96.56 87 GLN A CA 1
ATOM 714 C C . GLN A 1 87 ? 10.039 -2.490 3.019 1.00 96.56 87 GLN A C 1
ATOM 716 O O . GLN A 1 87 ? 10.440 -2.333 1.866 1.00 96.56 87 GLN A O 1
ATOM 721 N N . GLU A 1 88 ? 9.862 -3.706 3.542 1.00 97.06 88 GLU A N 1
ATOM 722 C CA . GLU A 1 88 ? 10.030 -4.937 2.756 1.00 97.06 88 GLU A CA 1
ATOM 723 C C . GLU A 1 88 ? 9.059 -4.996 1.573 1.00 97.06 88 GLU A C 1
ATOM 725 O O . GLU A 1 88 ? 9.473 -5.298 0.452 1.00 97.06 88 GLU A O 1
ATOM 730 N N . ASP A 1 89 ? 7.785 -4.676 1.812 1.00 96.31 89 ASP A N 1
ATOM 731 C CA . ASP A 1 89 ? 6.750 -4.677 0.780 1.00 96.31 89 ASP A CA 1
ATOM 732 C C . ASP A 1 89 ? 7.063 -3.624 -0.303 1.00 96.31 89 ASP A C 1
ATOM 734 O O . ASP A 1 89 ? 6.977 -3.926 -1.492 1.00 96.31 89 ASP A O 1
ATOM 738 N N . ILE A 1 90 ? 7.506 -2.416 0.080 1.00 96.00 90 ILE A N 1
ATOM 739 C CA . ILE A 1 90 ? 7.956 -1.370 -0.858 1.00 96.00 90 ILE A CA 1
ATOM 740 C C . ILE A 1 90 ? 9.123 -1.874 -1.706 1.00 96.00 90 ILE A C 1
ATOM 742 O O . ILE A 1 90 ? 9.104 -1.719 -2.927 1.00 96.00 90 ILE A O 1
ATOM 746 N N . LYS A 1 91 ? 10.129 -2.497 -1.081 1.00 95.12 91 LYS A N 1
ATOM 747 C CA . LYS A 1 91 ? 11.290 -3.038 -1.794 1.00 95.12 91 LYS A CA 1
ATOM 748 C C . LYS A 1 91 ? 10.871 -4.100 -2.811 1.00 95.12 91 LYS A C 1
ATOM 750 O O . LYS A 1 91 ? 11.317 -4.052 -3.955 1.00 95.12 91 LYS A O 1
ATOM 755 N N . LEU A 1 92 ? 10.003 -5.030 -2.414 1.00 96.62 92 LEU A N 1
ATOM 756 C CA . LEU A 1 92 ? 9.488 -6.069 -3.304 1.00 96.62 92 LEU A CA 1
ATOM 757 C C . LEU A 1 92 ? 8.708 -5.468 -4.479 1.00 96.62 92 LEU A C 1
ATOM 759 O O . LEU A 1 92 ? 8.952 -5.840 -5.625 1.00 96.62 92 LEU A O 1
ATOM 763 N N . LEU A 1 93 ? 7.803 -4.527 -4.207 1.00 96.38 93 LEU A N 1
ATOM 764 C CA . LEU A 1 93 ? 7.008 -3.866 -5.242 1.00 96.38 93 LEU A CA 1
ATOM 765 C C . LEU A 1 93 ? 7.894 -3.089 -6.221 1.00 96.38 93 LEU A C 1
ATOM 767 O O . LEU A 1 93 ? 7.677 -3.171 -7.426 1.00 96.38 93 LEU A O 1
ATOM 771 N N . LYS A 1 94 ? 8.939 -2.412 -5.731 1.00 89.56 94 LYS A N 1
ATOM 772 C CA . LYS A 1 94 ? 9.924 -1.731 -6.583 1.00 89.56 94 LYS A CA 1
ATOM 773 C C . LYS A 1 94 ? 10.719 -2.709 -7.451 1.00 89.56 94 LYS A C 1
ATOM 775 O O . LYS A 1 94 ? 10.930 -2.435 -8.626 1.00 89.56 94 LYS A O 1
ATOM 780 N N . MET A 1 95 ? 11.095 -3.876 -6.924 1.00 91.31 95 MET A N 1
ATOM 781 C CA . MET A 1 95 ? 11.725 -4.926 -7.737 1.00 91.31 95 MET A CA 1
ATOM 782 C C . MET A 1 95 ? 10.787 -5.440 -8.837 1.00 91.31 95 MET A C 1
ATOM 784 O O . MET A 1 95 ? 11.216 -5.617 -9.975 1.00 91.31 95 MET A O 1
ATOM 788 N N . GLN A 1 96 ? 9.509 -5.661 -8.517 1.00 94.25 96 GLN A N 1
ATOM 789 C CA . GLN A 1 96 ? 8.503 -6.083 -9.498 1.00 94.25 96 GLN A CA 1
ATOM 790 C C . GLN A 1 96 ? 8.287 -5.020 -10.581 1.00 94.25 96 GLN A C 1
ATOM 792 O O . GLN A 1 96 ? 8.208 -5.356 -11.759 1.00 94.25 96 GLN A O 1
ATOM 797 N N . GLU A 1 97 ? 8.248 -3.744 -10.197 1.00 91.25 97 GLU A N 1
ATOM 798 C CA . GLU A 1 97 ? 8.173 -2.607 -11.116 1.00 91.25 97 GLU A CA 1
ATOM 799 C C . GLU A 1 97 ? 9.352 -2.606 -12.101 1.00 91.25 97 GLU A C 1
ATOM 801 O O . GLU A 1 97 ? 9.135 -2.528 -13.310 1.00 91.25 97 GLU A O 1
ATOM 806 N N . SER A 1 98 ? 10.586 -2.795 -11.616 1.00 86.94 98 SER A N 1
ATOM 807 C CA . SER A 1 98 ? 11.773 -2.892 -12.478 1.00 86.94 98 SER A CA 1
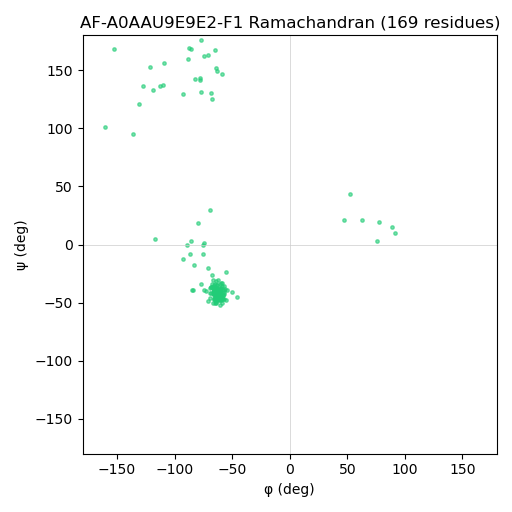ATOM 808 C C . SER A 1 98 ? 11.733 -4.099 -13.423 1.00 86.94 98 SER A C 1
ATOM 810 O O . SER A 1 98 ? 12.098 -3.963 -14.589 1.00 86.94 98 SER A O 1
ATOM 812 N N . MET A 1 99 ? 11.257 -5.263 -12.962 1.00 90.31 99 MET A N 1
ATOM 813 C CA . MET A 1 99 ? 11.098 -6.454 -13.813 1.00 90.31 99 MET A CA 1
ATOM 814 C C . MET A 1 99 ? 10.050 -6.246 -14.912 1.00 90.31 99 MET A C 1
ATOM 816 O O . MET A 1 99 ? 10.240 -6.664 -16.050 1.00 90.31 99 MET A O 1
ATOM 820 N N . ILE A 1 100 ? 8.930 -5.594 -14.595 1.00 91.06 100 ILE A N 1
ATOM 821 C CA . ILE A 1 100 ? 7.909 -5.272 -15.598 1.00 91.06 100 ILE A CA 1
ATOM 822 C C . ILE A 1 100 ? 8.472 -4.274 -16.613 1.00 91.06 100 ILE A C 1
ATOM 824 O O . ILE A 1 100 ? 8.252 -4.435 -17.813 1.00 91.06 100 ILE A O 1
ATOM 828 N N . LEU A 1 101 ? 9.235 -3.277 -16.154 1.00 87.69 101 LEU A N 1
ATOM 829 C CA . LEU A 1 101 ? 9.871 -2.303 -17.034 1.00 87.69 101 LEU A CA 1
ATOM 830 C C . LEU A 1 101 ? 10.856 -2.971 -18.002 1.00 87.69 101 LEU A C 1
ATOM 832 O O . LEU A 1 101 ? 10.825 -2.656 -19.188 1.00 87.69 101 LEU A O 1
ATOM 836 N N . SER A 1 102 ? 11.677 -3.922 -17.538 1.00 85.12 102 SER A N 1
ATOM 837 C CA . SER A 1 102 ? 12.600 -4.649 -18.421 1.00 85.12 102 SER A CA 1
ATOM 838 C C . SER A 1 102 ? 11.855 -5.453 -19.487 1.00 85.12 102 SER A C 1
ATOM 840 O O . SER A 1 102 ? 12.220 -5.397 -20.658 1.00 85.12 102 SER A O 1
ATOM 842 N N . VAL A 1 103 ? 10.759 -6.126 -19.117 1.00 88.38 103 VAL A N 1
ATOM 843 C CA . VAL A 1 103 ? 9.908 -6.845 -20.080 1.00 88.38 103 VAL A CA 1
ATOM 844 C C . VAL A 1 103 ? 9.304 -5.887 -21.113 1.00 88.38 103 VAL A C 1
ATOM 846 O O . VAL A 1 103 ? 9.302 -6.199 -22.302 1.00 88.38 103 VAL A O 1
ATOM 849 N N . LEU A 1 104 ? 8.830 -4.709 -20.691 1.00 85.69 104 LEU A N 1
ATOM 850 C CA . LEU A 1 104 ? 8.314 -3.686 -21.608 1.00 85.69 104 LEU A CA 1
ATOM 851 C C . LEU A 1 104 ? 9.397 -3.167 -22.563 1.00 85.69 104 LEU A C 1
ATOM 853 O O . LEU A 1 104 ? 9.133 -3.007 -23.751 1.00 85.69 104 LEU A O 1
ATOM 857 N N . ILE A 1 105 ? 10.613 -2.929 -22.067 1.00 83.12 105 ILE A N 1
ATOM 858 C CA . ILE A 1 105 ? 11.751 -2.498 -22.891 1.00 83.12 105 ILE A CA 1
ATOM 859 C C . ILE A 1 105 ? 12.057 -3.542 -23.963 1.00 83.12 105 ILE A C 1
ATOM 861 O O . ILE A 1 105 ? 12.244 -3.188 -25.127 1.00 83.12 105 ILE A O 1
ATOM 865 N N . ASP A 1 106 ? 12.084 -4.820 -23.595 1.00 83.25 106 ASP A N 1
ATOM 866 C CA . ASP A 1 106 ? 12.370 -5.894 -24.543 1.00 83.25 106 ASP A CA 1
ATOM 867 C C . ASP A 1 106 ? 11.271 -6.038 -25.602 1.00 83.25 106 ASP A C 1
ATOM 869 O O . ASP A 1 106 ? 11.585 -6.231 -26.776 1.00 83.25 106 ASP A O 1
ATOM 873 N N . GLN A 1 107 ? 10.004 -5.830 -25.232 1.00 82.75 107 GLN A N 1
ATOM 874 C CA . GLN A 1 107 ? 8.901 -5.762 -26.195 1.00 82.75 107 GLN A CA 1
ATOM 875 C C . GLN A 1 107 ? 9.024 -4.568 -27.151 1.00 82.75 107 GLN A C 1
ATOM 877 O O . GLN A 1 107 ? 8.836 -4.726 -28.358 1.00 82.75 107 GLN A O 1
ATOM 882 N N . ILE A 1 108 ? 9.386 -3.382 -26.644 1.00 81.06 108 ILE A N 1
ATOM 883 C CA . ILE A 1 108 ? 9.607 -2.182 -27.472 1.00 81.06 108 ILE A CA 1
ATOM 884 C C . ILE A 1 108 ? 10.734 -2.431 -28.485 1.00 81.06 108 ILE A C 1
ATOM 886 O O . ILE A 1 108 ? 10.616 -2.038 -29.646 1.00 81.06 108 ILE A O 1
ATOM 890 N N . LYS A 1 109 ? 11.807 -3.126 -28.080 1.00 77.44 109 LYS A N 1
ATOM 891 C CA . LYS A 1 109 ? 12.898 -3.515 -28.988 1.00 77.44 109 LYS A CA 1
ATOM 892 C C . LYS A 1 109 ? 12.450 -4.521 -30.052 1.00 77.44 109 LYS A C 1
ATOM 894 O O . LYS A 1 109 ? 12.946 -4.450 -31.175 1.00 77.44 109 LYS A O 1
ATOM 899 N N . SER A 1 110 ? 11.602 -5.494 -29.701 1.00 76.06 110 SER A N 1
ATOM 900 C CA . SER A 1 110 ? 11.294 -6.628 -30.581 1.00 76.06 110 SER A CA 1
ATOM 901 C C . SER A 1 110 ? 10.197 -6.339 -31.598 1.00 76.06 110 SER A C 1
ATOM 903 O O . SER A 1 110 ? 10.307 -6.782 -32.738 1.00 76.06 110 SER A O 1
ATOM 905 N N . ASP A 1 111 ? 9.146 -5.616 -31.209 1.00 64.75 111 ASP A N 1
ATOM 906 C CA . ASP A 1 111 ? 7.944 -5.508 -32.043 1.00 64.75 111 ASP A CA 1
ATOM 907 C C . ASP A 1 111 ? 8.002 -4.393 -33.092 1.00 64.75 111 ASP A C 1
ATOM 909 O O . ASP A 1 111 ? 7.104 -4.315 -33.931 1.00 64.75 111 ASP A O 1
ATOM 913 N N . ASN A 1 112 ? 9.021 -3.518 -33.073 1.00 57.72 112 ASN A N 1
ATOM 914 C CA . ASN A 1 112 ? 9.081 -2.315 -33.926 1.00 57.72 112 ASN A CA 1
ATOM 915 C C . ASN A 1 112 ? 7.751 -1.518 -33.909 1.00 57.72 112 ASN A C 1
ATOM 917 O O . ASN A 1 112 ? 7.426 -0.782 -34.845 1.00 57.72 112 ASN A O 1
ATOM 921 N N . SER A 1 113 ? 6.937 -1.727 -32.869 1.00 55.06 113 SER A N 1
ATOM 922 C CA . SER A 1 113 ? 5.565 -1.262 -32.808 1.00 55.06 113 SER A CA 1
ATOM 923 C C . SER A 1 113 ? 5.562 0.099 -32.138 1.00 55.06 113 SER A C 1
ATOM 925 O O . SER A 1 113 ? 6.134 0.301 -31.068 1.00 55.06 113 SER A O 1
ATOM 927 N N . ALA A 1 114 ? 4.905 1.051 -32.793 1.00 55.75 114 ALA A N 1
ATOM 928 C CA . ALA A 1 114 ? 4.806 2.452 -32.394 1.00 55.75 114 ALA A CA 1
ATOM 929 C C . ALA A 1 114 ? 3.954 2.681 -31.123 1.00 55.75 114 ALA A C 1
ATOM 931 O O . ALA A 1 114 ? 3.291 3.708 -31.000 1.00 55.75 114 ALA A O 1
ATOM 932 N N . LEU A 1 115 ? 3.906 1.718 -30.195 1.00 61.22 115 LEU A N 1
ATOM 933 C CA . LEU A 1 115 ? 3.091 1.794 -28.980 1.00 61.22 115 LEU A CA 1
ATOM 934 C C . LEU A 1 115 ? 3.590 2.872 -28.009 1.00 61.22 115 LEU A C 1
ATOM 936 O O . LEU A 1 115 ? 2.788 3.418 -27.254 1.00 61.22 115 LEU A O 1
ATOM 940 N N . TYR A 1 116 ? 4.882 3.206 -28.054 1.00 70.81 116 TYR A N 1
ATOM 941 C CA . TYR A 1 116 ? 5.475 4.273 -27.254 1.00 70.81 116 TYR A CA 1
ATOM 942 C C . TYR A 1 116 ? 6.321 5.201 -28.126 1.00 70.81 116 TYR A C 1
ATOM 944 O O . TYR A 1 116 ? 7.302 4.774 -28.726 1.00 70.81 116 TYR A O 1
ATOM 952 N N . ASP A 1 117 ? 5.970 6.488 -28.147 1.00 83.19 117 ASP A N 1
ATOM 953 C CA . ASP A 1 117 ? 6.885 7.547 -28.568 1.00 83.19 117 ASP A CA 1
ATOM 954 C C . ASP A 1 117 ? 7.746 8.011 -27.379 1.00 83.19 117 ASP A C 1
ATOM 956 O O . ASP A 1 117 ? 7.468 7.699 -26.213 1.00 83.19 117 ASP A O 1
ATOM 960 N N . ARG A 1 118 ? 8.791 8.799 -27.660 1.00 85.00 118 ARG A N 1
ATOM 961 C CA . ARG A 1 118 ? 9.655 9.409 -26.635 1.00 85.00 118 ARG A CA 1
ATOM 962 C C . ARG A 1 118 ? 8.859 10.042 -25.490 1.00 85.00 118 ARG A C 1
ATOM 964 O O . ARG A 1 118 ? 9.194 9.843 -24.327 1.00 85.00 118 ARG A O 1
ATOM 971 N N . ASN A 1 119 ? 7.810 10.800 -25.805 1.00 86.25 119 ASN A N 1
ATOM 972 C CA . ASN A 1 119 ? 7.049 11.547 -24.804 1.00 86.25 119 ASN A CA 1
ATOM 973 C C . ASN A 1 119 ? 6.256 10.616 -23.881 1.00 86.25 119 ASN A C 1
ATOM 975 O O . ASN A 1 119 ? 6.225 10.825 -22.667 1.00 86.25 119 ASN A O 1
ATOM 979 N N . SER A 1 120 ? 5.637 9.580 -24.444 1.00 85.25 120 SER A N 1
ATOM 980 C CA . SER A 1 120 ? 4.885 8.569 -23.703 1.00 85.25 120 SER A CA 1
ATOM 981 C C . SER A 1 120 ? 5.807 7.757 -22.798 1.00 85.25 120 SER A C 1
ATOM 983 O O . SER A 1 120 ? 5.452 7.501 -21.647 1.00 85.25 120 SER A O 1
ATOM 985 N N . TRP A 1 121 ? 7.014 7.428 -23.272 1.00 87.31 121 TRP A N 1
ATOM 986 C CA . TRP A 1 121 ? 8.040 6.766 -22.467 1.00 87.31 121 TRP A CA 1
ATOM 987 C C . TRP A 1 121 ? 8.530 7.641 -21.306 1.00 87.31 121 TRP A C 1
ATOM 989 O O . TRP A 1 121 ? 8.491 7.221 -20.150 1.00 87.31 121 TRP A O 1
ATOM 999 N N . THR A 1 122 ? 8.910 8.895 -21.569 1.00 87.44 122 THR A N 1
ATOM 1000 C CA . THR A 1 122 ? 9.328 9.824 -20.507 1.00 87.44 122 THR A CA 1
ATOM 1001 C C . THR A 1 122 ? 8.199 10.073 -19.503 1.00 87.44 122 THR A C 1
ATOM 1003 O O . THR A 1 122 ? 8.436 10.082 -18.296 1.00 87.44 122 THR A O 1
ATOM 1006 N N . SER A 1 123 ? 6.951 10.217 -19.966 1.00 88.12 123 SER A N 1
ATOM 1007 C CA . SER A 1 123 ? 5.788 10.377 -19.084 1.00 88.12 123 SER A CA 1
ATOM 1008 C C . SER A 1 123 ? 5.560 9.153 -18.195 1.00 88.12 123 SER A C 1
ATOM 1010 O O . SER A 1 123 ? 5.208 9.313 -17.025 1.00 88.12 123 SER A O 1
ATOM 1012 N N . LEU A 1 124 ? 5.769 7.944 -18.725 1.00 88.06 124 LEU A N 1
ATOM 1013 C CA . LEU A 1 124 ? 5.707 6.711 -17.946 1.00 88.06 124 LEU A CA 1
ATOM 1014 C C . LEU A 1 124 ? 6.755 6.729 -16.827 1.00 88.06 124 LEU A C 1
ATOM 1016 O O . LEU A 1 124 ? 6.386 6.573 -15.667 1.00 88.06 124 LEU A O 1
ATOM 1020 N N . LEU A 1 125 ? 8.024 6.999 -17.146 1.00 89.06 125 LEU A N 1
ATOM 1021 C CA . LEU A 1 125 ? 9.098 7.031 -16.148 1.00 89.06 125 LEU A CA 1
ATOM 1022 C C . LEU A 1 125 ? 8.861 8.100 -15.066 1.00 89.06 125 LEU A C 1
ATOM 1024 O O . LEU A 1 125 ? 9.015 7.813 -13.879 1.00 89.06 125 LEU A O 1
ATOM 1028 N N . LEU A 1 126 ? 8.385 9.293 -15.442 1.00 89.62 126 LEU A N 1
ATOM 1029 C CA . LEU A 1 126 ? 8.013 10.335 -14.475 1.00 89.62 126 LEU A CA 1
ATOM 1030 C C . LEU A 1 126 ? 6.882 9.879 -13.537 1.00 89.62 126 LEU A C 1
ATOM 1032 O O . LEU A 1 126 ? 6.934 10.144 -12.338 1.00 89.62 126 LEU A O 1
ATOM 1036 N N . LYS A 1 127 ? 5.865 9.172 -14.051 1.00 88.06 127 LYS A N 1
ATOM 1037 C CA . LYS A 1 127 ? 4.768 8.622 -13.227 1.00 88.06 127 LYS A CA 1
ATOM 1038 C C . LYS A 1 127 ? 5.238 7.530 -12.266 1.00 88.06 127 LYS A C 1
ATOM 1040 O O . LYS A 1 127 ? 4.660 7.392 -11.193 1.00 88.06 127 LYS A O 1
ATOM 1045 N N . LEU A 1 128 ? 6.267 6.778 -12.648 1.00 87.38 128 LEU A N 1
ATOM 1046 C CA . LEU A 1 128 ? 6.922 5.768 -11.812 1.00 87.38 128 LEU A CA 1
ATOM 1047 C C . LEU A 1 128 ? 7.837 6.386 -10.733 1.00 87.38 128 LEU A C 1
ATOM 1049 O O . LEU A 1 128 ? 8.285 5.699 -9.811 1.00 87.38 128 LEU A O 1
ATOM 1053 N N . GLY A 1 129 ? 8.049 7.704 -10.800 1.00 88.88 129 GLY A N 1
ATOM 1054 C CA . GLY A 1 129 ? 8.811 8.474 -9.823 1.00 88.88 129 GLY A CA 1
ATOM 1055 C C . GLY A 1 129 ? 10.293 8.610 -10.156 1.00 88.88 129 GLY A C 1
ATO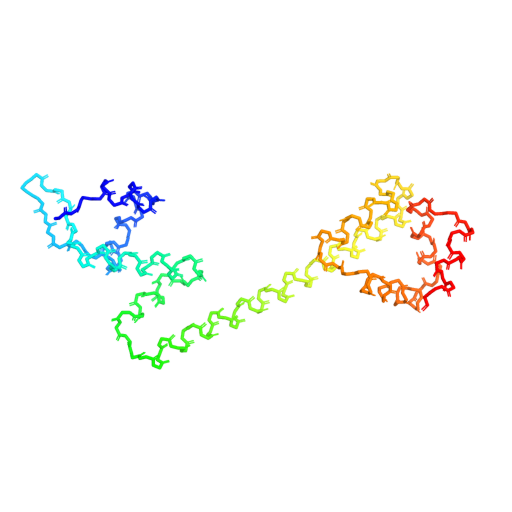M 1056 O O . GLY A 1 129 ? 11.033 9.097 -9.309 1.00 88.88 129 GLY A O 1
ATOM 1057 N N . TYR A 1 130 ? 10.719 8.220 -11.361 1.00 89.00 130 TYR A N 1
ATOM 1058 C CA . TYR A 1 130 ? 12.084 8.469 -11.814 1.00 89.00 130 TYR A CA 1
ATOM 1059 C C . TYR A 1 130 ? 12.289 9.972 -12.001 1.00 89.00 130 TYR A C 1
ATOM 1061 O O . TYR A 1 130 ? 11.555 10.638 -12.738 1.00 89.00 130 TYR A O 1
ATOM 1069 N N . SER A 1 131 ? 13.306 10.508 -11.341 1.00 90.00 131 SER A N 1
ATOM 1070 C CA . SER A 1 131 ? 13.825 11.844 -11.601 1.00 90.00 131 SER A CA 1
ATOM 1071 C C . SER A 1 131 ? 14.563 11.890 -12.941 1.00 90.00 131 SER A C 1
ATOM 1073 O O . SER A 1 131 ? 14.952 10.867 -13.503 1.00 90.00 131 SER A O 1
ATOM 1075 N N . HIS A 1 132 ? 14.786 13.097 -13.462 1.00 86.81 132 HIS A N 1
ATOM 1076 C CA . HIS A 1 132 ? 15.554 13.264 -14.698 1.00 86.81 132 HIS A CA 1
ATOM 1077 C C . HIS A 1 132 ? 16.989 12.730 -14.555 1.00 86.81 132 HIS A C 1
ATOM 1079 O O . HIS A 1 132 ? 17.498 12.113 -15.488 1.00 86.81 132 HIS A O 1
ATOM 1085 N N . ASP A 1 133 ? 17.613 12.904 -13.387 1.00 88.31 133 ASP A N 1
ATOM 1086 C CA . ASP A 1 133 ? 18.971 12.416 -13.126 1.00 88.31 133 ASP A CA 1
ATOM 1087 C C . ASP A 1 133 ? 19.030 10.881 -13.109 1.00 88.31 133 ASP A C 1
ATOM 1089 O O . ASP A 1 133 ? 19.920 10.297 -13.730 1.00 88.31 133 ASP A O 1
ATOM 1093 N N . GLU A 1 134 ? 18.040 10.220 -12.497 1.00 89.25 134 GLU A N 1
ATOM 1094 C CA . GLU A 1 134 ? 17.921 8.754 -12.505 1.00 89.25 134 GLU A CA 1
ATOM 1095 C C . GLU A 1 134 ? 17.653 8.207 -13.913 1.00 89.25 134 GLU A C 1
ATOM 1097 O O . GLU A 1 134 ? 18.166 7.148 -14.268 1.00 89.25 134 GLU A O 1
ATOM 1102 N N . MET A 1 135 ? 16.893 8.924 -14.751 1.00 89.38 135 MET A N 1
ATOM 1103 C CA . MET A 1 135 ? 16.705 8.533 -16.155 1.00 89.38 135 MET A CA 1
ATOM 1104 C C . MET A 1 135 ? 18.010 8.618 -16.947 1.00 89.38 135 MET A C 1
ATOM 1106 O O . MET A 1 135 ? 18.304 7.728 -17.743 1.00 89.38 135 MET A O 1
ATOM 1110 N N . LEU A 1 136 ? 18.806 9.671 -16.736 1.00 87.50 136 LEU A N 1
ATOM 1111 C CA . LEU A 1 136 ? 20.117 9.802 -17.375 1.00 87.50 136 LEU A CA 1
ATOM 1112 C C . LEU A 1 136 ? 21.076 8.708 -16.900 1.00 87.50 136 LEU A C 1
ATOM 1114 O O . LEU A 1 136 ? 21.804 8.135 -17.706 1.00 87.50 136 LEU A O 1
ATOM 1118 N N . GLU A 1 137 ? 21.064 8.383 -15.608 1.00 88.62 137 GLU A N 1
ATOM 1119 C CA . GLU A 1 137 ? 21.851 7.272 -15.074 1.00 88.62 137 GLU A CA 1
ATOM 1120 C C . GLU A 1 137 ? 21.411 5.926 -15.654 1.00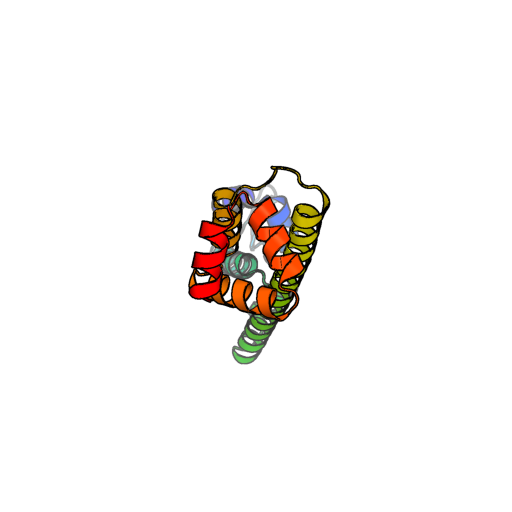 88.62 137 GLU A C 1
ATOM 1122 O O . GLU A 1 137 ? 22.252 5.126 -16.059 1.00 88.62 137 GLU A O 1
ATOM 1127 N N . TRP A 1 138 ? 20.105 5.707 -15.790 1.00 89.44 138 TRP A N 1
ATOM 1128 C CA . TRP A 1 138 ? 19.568 4.524 -16.449 1.00 89.44 138 TRP A CA 1
ATOM 1129 C C . TRP A 1 138 ? 20.033 4.416 -17.907 1.00 89.44 138 TRP A C 1
ATOM 1131 O O . TRP A 1 138 ? 20.517 3.361 -18.312 1.00 89.44 138 TRP A O 1
ATOM 1141 N N . HIS A 1 139 ? 19.969 5.507 -18.678 1.00 88.69 139 HIS A N 1
ATOM 1142 C CA . HIS A 1 139 ? 20.470 5.535 -20.054 1.00 88.69 139 HIS A CA 1
ATOM 1143 C C . HIS A 1 139 ? 21.979 5.258 -20.137 1.00 88.69 139 HIS A C 1
ATOM 1145 O O . HIS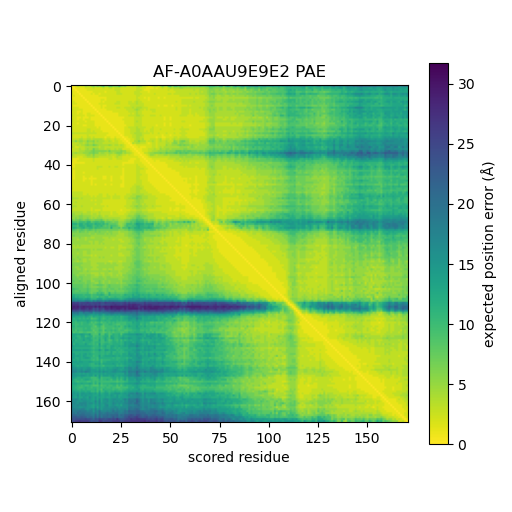 A 1 139 ? 22.405 4.515 -21.020 1.00 88.69 139 HIS A O 1
ATOM 1151 N N . ARG A 1 140 ? 22.787 5.808 -19.215 1.00 88.88 140 ARG A N 1
ATOM 1152 C CA . ARG A 1 140 ? 24.223 5.489 -19.110 1.00 88.88 140 ARG A CA 1
ATOM 1153 C C . ARG A 1 140 ? 24.443 3.997 -18.876 1.00 88.88 140 ARG A C 1
ATOM 1155 O O . ARG A 1 140 ? 25.226 3.379 -19.589 1.00 88.88 140 ARG A O 1
ATOM 1162 N N . ASN A 1 141 ? 23.751 3.423 -17.894 1.00 89.31 141 ASN A N 1
ATOM 1163 C CA . ASN A 1 141 ? 23.903 2.014 -17.539 1.00 89.31 141 ASN A CA 1
ATOM 1164 C C . ASN A 1 141 ? 23.475 1.097 -18.690 1.00 89.31 141 ASN A C 1
ATOM 1166 O O . ASN A 1 141 ? 24.184 0.151 -19.014 1.00 89.31 141 ASN A O 1
ATOM 1170 N N . PHE A 1 142 ? 22.378 1.424 -19.372 1.00 88.62 142 PHE A N 1
ATOM 1171 C CA . PHE A 1 142 ? 21.920 0.663 -20.529 1.00 88.62 142 PHE A CA 1
ATOM 1172 C C . PHE A 1 142 ? 22.912 0.750 -21.707 1.00 88.62 142 PHE A C 1
ATOM 1174 O O . PHE A 1 142 ? 23.222 -0.267 -22.328 1.00 88.62 142 PHE A O 1
ATOM 1181 N N . ASP A 1 143 ? 23.484 1.927 -21.986 1.00 88.06 143 ASP A N 1
ATOM 1182 C CA . ASP A 1 143 ? 24.527 2.062 -23.014 1.00 88.06 143 ASP A CA 1
ATOM 1183 C C . ASP A 1 143 ? 25.786 1.239 -22.685 1.00 88.06 143 ASP A C 1
ATOM 1185 O O . ASP A 1 143 ? 26.381 0.628 -23.575 1.00 88.06 143 ASP A O 1
ATOM 1189 N N . LEU A 1 144 ? 26.171 1.192 -21.402 1.00 88.44 144 LEU A N 1
ATOM 1190 C CA . LEU A 1 144 ? 27.291 0.380 -20.913 1.00 88.44 144 LEU A CA 1
ATOM 1191 C C . LEU A 1 144 ? 27.027 -1.125 -21.048 1.00 88.44 144 LEU A C 1
ATOM 1193 O O . LEU A 1 144 ? 27.955 -1.871 -21.359 1.00 88.44 144 LEU A O 1
ATOM 1197 N N . GLU A 1 145 ? 25.789 -1.566 -20.826 1.00 88.31 145 GLU A N 1
ATOM 1198 C CA . GLU A 1 145 ? 25.390 -2.969 -20.971 1.00 88.31 145 GLU A CA 1
ATOM 1199 C C . GLU A 1 145 ? 25.352 -3.414 -22.439 1.00 88.31 145 GLU A C 1
ATOM 1201 O O . GLU A 1 145 ? 25.898 -4.463 -22.782 1.00 88.31 145 GLU A O 1
ATOM 1206 N N . SER A 1 146 ? 24.713 -2.632 -23.318 1.00 89.81 146 SER A N 1
ATOM 1207 C CA . SER A 1 146 ? 24.605 -2.939 -24.750 1.00 89.81 146 SER A CA 1
ATOM 1208 C C . SER A 1 146 ? 24.270 -1.693 -25.572 1.00 89.81 146 SER A C 1
ATOM 1210 O O . SER A 1 146 ? 23.109 -1.297 -25.704 1.00 89.81 146 SER A O 1
ATOM 1212 N N . LYS A 1 147 ? 25.288 -1.112 -26.217 1.00 89.06 147 LYS A N 1
ATOM 1213 C CA . LYS A 1 147 ? 25.131 0.043 -27.123 1.00 89.06 147 LYS A CA 1
ATOM 1214 C C . LYS A 1 147 ? 24.163 -0.222 -28.271 1.00 89.06 147 LYS A C 1
ATOM 1216 O O . LYS A 1 147 ? 23.386 0.655 -28.648 1.00 89.06 147 LYS A O 1
ATOM 1221 N N . ASP A 1 148 ? 24.203 -1.429 -28.830 1.00 88.44 148 ASP A N 1
ATOM 1222 C CA . ASP A 1 148 ? 23.353 -1.795 -29.961 1.00 88.44 148 ASP A CA 1
ATOM 1223 C C . ASP A 1 148 ? 21.881 -1.883 -29.548 1.00 88.44 148 ASP A C 1
ATOM 1225 O O . ASP A 1 148 ? 21.012 -1.386 -30.268 1.00 88.44 148 ASP A O 1
ATOM 1229 N N . ASP A 1 149 ? 21.582 -2.457 -28.380 1.00 86.62 149 ASP A N 1
ATOM 1230 C CA . ASP A 1 149 ? 20.199 -2.576 -27.908 1.00 86.62 149 ASP A CA 1
ATOM 1231 C C . ASP A 1 149 ? 19.658 -1.261 -27.355 1.00 86.62 149 ASP A C 1
ATOM 1233 O O . ASP A 1 149 ? 18.484 -0.956 -27.575 1.00 86.62 149 ASP A O 1
ATOM 1237 N N . HIS A 1 150 ? 20.503 -0.450 -26.716 1.00 89.19 150 HIS A N 1
ATOM 1238 C CA . HIS A 1 150 ? 20.150 0.913 -26.332 1.00 89.19 150 HIS A CA 1
ATOM 1239 C C . HIS A 1 150 ? 19.810 1.757 -27.569 1.00 89.19 150 HIS A C 1
ATOM 1241 O O . HIS A 1 150 ? 18.774 2.424 -27.603 1.00 89.19 150 HIS A O 1
ATOM 1247 N N . ARG A 1 151 ? 20.607 1.663 -28.642 1.00 88.62 151 ARG A N 1
ATOM 1248 C CA . ARG A 1 151 ? 20.324 2.362 -29.903 1.00 88.62 151 ARG A CA 1
ATOM 1249 C C . ARG A 1 151 ? 19.029 1.882 -30.559 1.00 88.62 151 ARG A C 1
ATOM 1251 O O . ARG A 1 151 ? 18.224 2.723 -30.952 1.00 88.62 151 ARG A O 1
ATOM 1258 N N . LYS A 1 152 ? 18.791 0.567 -30.657 1.00 87.19 152 LYS A N 1
ATOM 1259 C CA . LYS A 1 152 ? 17.518 0.022 -31.180 1.00 87.19 152 LYS A CA 1
ATOM 1260 C C . LYS A 1 152 ? 16.321 0.524 -30.379 1.00 87.19 152 LYS A C 1
ATOM 1262 O O . LYS A 1 152 ? 15.319 0.913 -30.966 1.00 87.19 152 LYS A O 1
ATOM 1267 N N . PHE A 1 153 ? 16.448 0.557 -29.055 1.00 88.00 153 PHE A N 1
ATOM 1268 C CA . PHE A 1 153 ? 15.422 1.080 -28.164 1.00 88.00 153 PHE A CA 1
ATOM 1269 C C . PHE A 1 153 ? 15.120 2.565 -28.432 1.00 88.00 153 PHE A C 1
ATOM 1271 O O . PHE A 1 153 ? 13.959 2.930 -28.597 1.00 88.00 153 PHE A O 1
ATOM 1278 N N . LEU A 1 154 ? 16.140 3.422 -28.554 1.00 89.00 154 LEU A N 1
ATOM 1279 C CA . LEU A 1 154 ? 15.939 4.845 -28.866 1.00 89.00 154 LEU A CA 1
ATOM 1280 C C . LEU A 1 154 ? 15.297 5.057 -30.249 1.00 89.00 154 LEU A C 1
ATOM 1282 O O . LEU A 1 154 ? 14.434 5.922 -30.397 1.00 89.00 154 LEU A O 1
ATOM 1286 N N . ILE A 1 155 ? 15.677 4.251 -31.246 1.00 88.31 155 ILE A N 1
ATOM 1287 C CA . ILE A 1 155 ? 15.053 4.272 -32.579 1.00 88.31 155 ILE A CA 1
ATOM 1288 C C . ILE A 1 155 ? 13.581 3.849 -32.491 1.00 88.31 155 ILE A C 1
ATOM 1290 O O . ILE A 1 155 ? 12.729 4.495 -33.098 1.00 88.31 155 ILE A O 1
ATOM 1294 N N . ALA A 1 156 ? 13.265 2.815 -31.705 1.00 86.25 156 ALA A N 1
ATOM 1295 C CA . ALA A 1 156 ? 11.892 2.353 -31.495 1.00 86.25 156 ALA A CA 1
ATOM 1296 C C . ALA A 1 156 ? 11.006 3.422 -30.826 1.00 86.25 156 ALA A C 1
ATOM 1298 O O . ALA A 1 156 ? 9.824 3.518 -31.142 1.00 86.25 156 ALA A O 1
ATOM 1299 N N . LEU A 1 157 ? 11.584 4.287 -29.981 1.00 86.12 157 LEU A N 1
ATOM 1300 C CA . LEU A 1 157 ? 10.902 5.463 -29.417 1.00 86.12 157 LEU A CA 1
ATOM 1301 C C . LEU A 1 157 ? 10.742 6.638 -30.404 1.00 86.12 157 LEU A C 1
ATOM 1303 O O . LEU A 1 157 ? 10.188 7.682 -30.040 1.00 86.12 157 LEU A O 1
ATOM 1307 N N . GLY A 1 158 ? 11.229 6.494 -31.639 1.00 86.19 158 GLY A N 1
ATOM 1308 C CA . GLY A 1 158 ? 11.094 7.477 -32.711 1.00 86.19 158 GLY A CA 1
ATOM 1309 C C . GLY A 1 158 ? 12.200 8.532 -32.772 1.00 86.19 158 GLY A C 1
ATOM 1310 O O . GLY A 1 158 ? 12.013 9.543 -33.448 1.00 86.19 158 GLY A O 1
ATOM 1311 N N . LEU A 1 159 ? 13.334 8.339 -32.084 1.00 89.00 159 LEU A N 1
ATOM 1312 C CA . LEU A 1 159 ? 14.468 9.262 -32.192 1.00 89.00 159 LEU A CA 1
ATOM 1313 C C . LEU A 1 159 ? 15.244 9.022 -33.491 1.00 89.00 159 LEU A C 1
ATOM 1315 O O . LEU A 1 159 ? 15.482 7.884 -33.897 1.00 89.00 159 LEU A O 1
ATOM 1319 N N . ASN A 1 160 ? 15.705 10.108 -34.110 1.00 88.81 160 ASN A N 1
ATOM 1320 C CA . ASN A 1 160 ? 16.604 10.031 -35.260 1.00 88.81 160 ASN A CA 1
ATOM 1321 C C . ASN A 1 160 ? 18.090 9.958 -34.844 1.00 88.81 160 ASN A C 1
ATOM 1323 O O . ASN A 1 160 ? 18.463 10.208 -33.69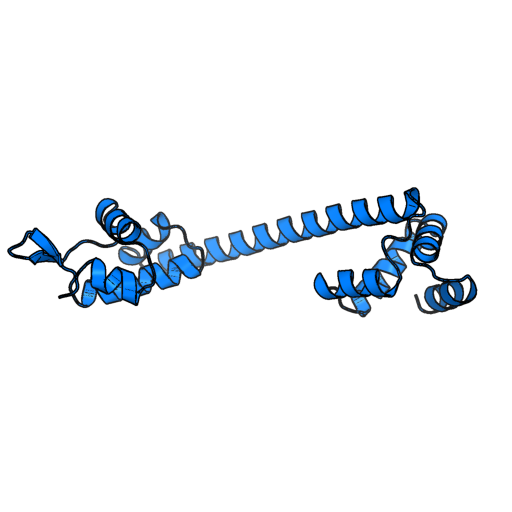8 1.00 88.81 160 ASN A O 1
ATOM 1327 N N . GLU A 1 161 ? 18.968 9.660 -35.805 1.00 87.50 161 GLU A N 1
ATOM 1328 C CA . GLU A 1 161 ? 20.414 9.519 -35.573 1.00 87.50 161 GLU A CA 1
ATOM 1329 C C . GLU A 1 161 ? 21.093 10.767 -34.988 1.00 87.50 161 GLU A C 1
ATOM 1331 O O . GLU A 1 161 ? 22.054 10.645 -34.226 1.00 87.50 161 GLU A O 1
ATOM 1336 N N . GLU A 1 162 ? 20.634 11.975 -35.328 1.00 88.25 162 GLU A N 1
ATOM 1337 C CA . GLU A 1 162 ? 21.208 13.203 -34.768 1.00 88.25 162 GLU A CA 1
ATOM 1338 C C . GLU A 1 162 ? 20.810 13.400 -33.304 1.00 88.25 162 GLU A C 1
ATOM 1340 O O . GLU A 1 162 ? 21.639 13.809 -32.487 1.00 88.25 162 GLU A O 1
ATOM 1345 N N . GLU A 1 163 ? 19.558 13.095 -32.961 1.00 87.62 163 GLU A N 1
ATOM 1346 C CA . GLU A 1 163 ? 19.056 13.132 -31.587 1.00 87.62 163 GLU A CA 1
ATOM 1347 C C . GLU A 1 163 ? 19.766 12.097 -30.712 1.00 87.62 163 GLU A C 1
ATOM 1349 O O . GLU A 1 163 ? 20.231 12.438 -29.624 1.00 87.62 163 GLU A O 1
ATOM 1354 N N . ILE A 1 164 ? 19.934 10.867 -31.211 1.00 86.62 164 ILE A N 1
ATOM 1355 C CA . ILE A 1 164 ? 20.643 9.791 -30.505 1.00 86.62 164 ILE A CA 1
ATOM 1356 C C . ILE A 1 164 ? 22.095 10.195 -30.228 1.00 86.62 164 ILE A C 1
ATOM 1358 O O . ILE A 1 164 ? 22.561 10.088 -29.096 1.00 86.62 164 ILE A O 1
ATOM 1362 N N . LYS A 1 165 ? 22.809 10.734 -31.226 1.00 86.44 165 LYS A N 1
ATOM 1363 C CA . LYS A 1 165 ? 24.193 11.207 -31.041 1.00 86.44 165 LYS A CA 1
ATOM 1364 C C . LYS A 1 165 ? 24.301 12.325 -30.007 1.00 86.44 165 LYS A C 1
ATOM 1366 O O . LYS A 1 165 ? 25.264 12.346 -29.242 1.00 86.44 165 LYS A O 1
ATOM 1371 N N . LYS A 1 166 ? 23.347 13.263 -29.984 1.00 85.38 166 LYS A N 1
ATOM 1372 C CA . LYS A 1 166 ? 23.313 14.341 -28.981 1.00 85.38 166 LYS A CA 1
ATOM 1373 C C . LYS A 1 166 ? 23.087 13.783 -27.581 1.00 85.38 166 LYS A C 1
ATOM 1375 O O . LYS A 1 166 ? 23.802 14.181 -26.670 1.00 85.38 166 LYS A O 1
ATOM 1380 N N . LEU A 1 167 ? 22.146 12.851 -27.437 1.00 81.56 167 LEU A N 1
ATOM 1381 C CA . LEU A 1 167 ? 21.820 12.223 -26.162 1.00 81.56 167 LEU A CA 1
ATOM 1382 C C . LEU A 1 167 ? 23.011 11.424 -25.621 1.00 81.56 167 LEU A C 1
ATOM 1384 O O . LEU A 1 167 ? 23.437 11.686 -24.506 1.00 81.56 167 LEU A O 1
ATOM 1388 N N . ILE A 1 168 ? 23.629 10.558 -26.432 1.00 81.25 168 ILE A N 1
ATOM 1389 C CA . ILE A 1 168 ? 24.815 9.778 -26.027 1.00 81.25 168 ILE A CA 1
ATOM 1390 C C . ILE A 1 168 ? 25.988 10.685 -25.632 1.00 81.25 168 ILE A C 1
ATOM 1392 O O . ILE A 1 168 ? 26.741 10.353 -24.730 1.00 81.25 168 ILE A O 1
ATOM 1396 N N . LYS A 1 169 ? 26.145 11.855 -26.264 1.00 80.62 169 LYS A N 1
ATOM 1397 C CA . LYS A 1 169 ? 27.202 12.817 -25.909 1.00 80.62 169 LYS A CA 1
ATOM 1398 C C . LYS A 1 169 ? 26.966 13.515 -24.558 1.00 80.62 169 LYS A C 1
ATOM 1400 O O . LYS A 1 169 ? 27.899 14.100 -24.015 1.00 80.62 169 LYS A O 1
ATOM 1405 N N . MET A 1 170 ? 25.726 13.525 -24.066 1.00 72.25 170 MET A N 1
ATOM 1406 C CA . MET A 1 170 ? 25.340 14.109 -22.775 1.00 72.25 170 MET A CA 1
ATOM 1407 C C . MET A 1 170 ? 25.362 13.094 -21.623 1.00 72.25 170 MET A C 1
ATOM 1409 O O . MET A 1 170 ? 25.253 13.507 -20.467 1.00 72.25 170 MET A O 1
ATOM 1413 N N . LEU A 1 171 ? 25.459 11.800 -21.942 1.00 71.31 171 LEU A N 1
ATOM 1414 C CA . LEU A 1 171 ? 25.580 10.693 -20.995 1.00 71.31 171 LEU A CA 1
ATOM 1415 C C . LEU A 1 171 ? 27.042 10.482 -20.604 1.00 71.31 171 LEU A C 1
ATOM 1417 O O . LEU A 1 171 ? 27.250 10.256 -19.392 1.00 71.31 171 LEU A O 1
#

Foldseek 3Di:
DDFLVRLCVVLVHDSVVVVVCCVVVQQPFPDADPVRTGHHDVVSVVSVVQQSVVVVVVQDSVVSSVVVVDDPVVVVVSVVVSVVVVVVVVVVVVVVVVVVVVVVLVCLLPVLDLPAAPVNVVVVCVVVVDDPVNVLVVLVVVCVVPVVSSVSSNVSNVDDPVRVVVSVVVD

Solvent-accessible surface area (backbone atoms only — not comparable to full-atom values): 9541 Å² total; per-residue (Å²): 120,41,42,57,71,54,51,21,63,74,72,72,43,56,58,67,56,55,52,46,32,31,74,74,60,70,45,58,67,73,46,63,45,96,88,67,44,60,23,27,43,71,68,46,52,54,51,50,50,53,52,53,51,43,45,71,74,67,49,53,69,73,58,57,50,46,56,78,80,51,56,74,68,57,44,51,50,56,52,51,53,51,52,54,50,51,51,51,50,51,52,51,51,52,52,51,52,53,54,53,49,52,54,50,52,52,47,41,52,70,63,72,48,78,85,40,43,55,67,57,48,54,52,49,42,47,73,75,64,51,48,72,66,56,49,48,49,48,53,42,54,41,41,72,74,35,53,68,59,42,49,47,37,45,43,40,27,68,49,50,75,69,56,50,54,54,51,62,74,74,93

Mean predicted aligned error: 7.35 Å

pLDDT: mean 89.24, std 7.26, range [55.06, 97.06]

InterPro domains:
  IPR000551 MerR-type HTH domain [PF13411] (2-69)
  IPR000551 MerR-type HTH domain [PR00040] (3-14)
  IPR000551 MerR-type HTH domain [PR00040] (14-27)
  IPR000551 MerR-type HTH domain [PR00040]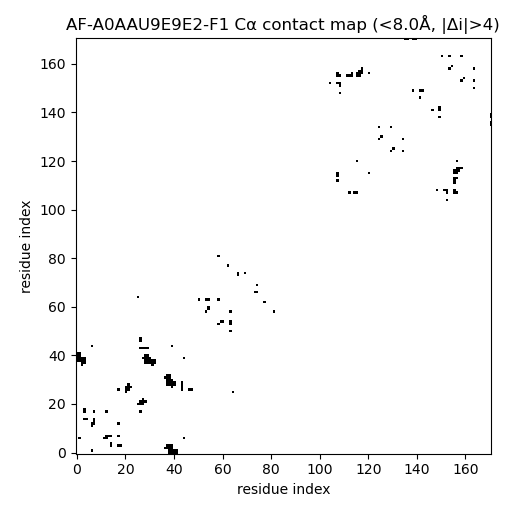 (38-58)
  IPR000551 MerR-type HTH domain [PS50937] (1-70)
  IPR000551 MerR-type HTH domain [SM00422] (2-71)
  IPR009061 Putative DNA-binding domain superfamily [SSF46955] (1-100)
  IPR047057 MerR transcriptional regulator [PTHR30204] (1-104)

Organism: NCBI:txid3065157

Nearest PDB structures (foldseek):
  2vz4-assembly1_A-2  TM=7.018E-01  e=5.287E-06  Streptomyces lividans
  6jni-assembly3_E  TM=8.947E-01  e=5.928E-05  Pseudomonas putida
  6jni-assembly2_D  TM=8.971E-01  e=7.505E-05  Pseudomonas putida
  3hh0-assembly1_A  TM=7.134E-01  e=3.288E-05  Bacillus cereus ATCC 14579
  7cla-assembly1_A-2  TM=4.872E-01  e=1.069E-04  Caulobacter vibrioides CB15

Sequence (171 aa):
MYTVGKLSKEFKISRSTLLYYDKIGLLKLSERSESNYRLYSHSDVERLRIIMHHKKAGIPLDDISKLFDLEVNDVTIILNNRLNKIQEDIKLLKMQESMILSVLIDQIKSDNSALYDRNSWTSLLLKLGYSHDEMLEWHRNFDLESKDDHRKFLIALGLNEEEIKKLIKML
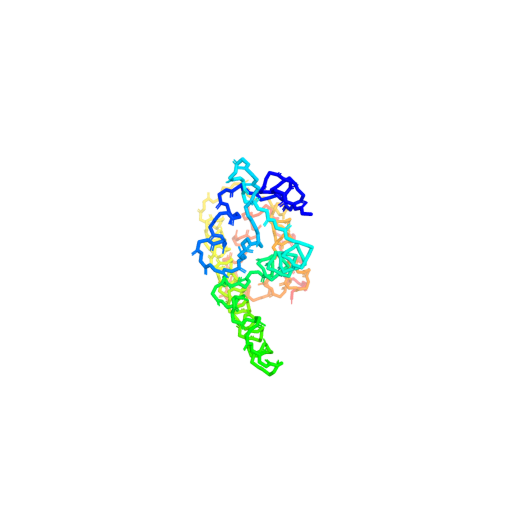
Secondary structure (DSSP, 8-state):
-EEHHHHHHHTT--HHHHHHHHHTTSS--SEE-TT--EEE-HHHHHHHHHHHHHHHTT--HHHHHHTTTS-HHHHHHHHHHHHHHHHHHHHHHHHHHHHHHHHHHHHHHHH--TT--HHHHHHHHHHTT--HHHHHHHHHHHHHH-HHHHHHHHHHTT--HHHHHHHHHH-

Radius of gyration: 27.13 Å; Cα contacts (8 Å, |Δi|>4): 115; chains: 1; bounding box: 63×25×64 Å